Protein AF-A0AA38FHU4-F1 (afdb_monomer_lite)

Sequence (71 aa):
MARPSMGSYFTVWKGPGCNNKAARYSKCGCSNIDSNLRGGYEFVYQGQTASAYNQPNCNGVAQTGFSGGAQ

pLDDT: mean 87.69, std 10.68, range [42.41, 95.38]

Foldseek 3Di:
DDDPPDAKKKKFAAAADDDHDIDIGGDPADDDDPPRGHHDMKIADPPDKDFDDPDPRPPDDGPDIGPHIDD

Secondary structure (DSSP, 8-state):
-PPP----EEEEESSSSSSS-EEEE-SSS--PPPTT--SEEEEE-SS--EEE-SSGGG-S--SEEESS-B-

Radius of gyration: 12.57 Å; chains: 1; bounding box: 22×40×30 Å

Organism: Taxus chinensis (NCBI:txid29808)

InterPro domains:
  IPR011024 Gamma-crystallin-like [SSF49695] (8-68)
  IPR015201 Antimicrobial protein MiAMP1 [PF09117] (8-69)
  IPR015791 Antimicrobial/protein inhibitor, gamma-crystallin-like [G3DSA:2.60.20.30] (8-71)

Structure (mmCIF, N/CA/C/O backbone):
data_AF-A0AA38FHU4-F1
#
_entry.id   AF-A0AA38FHU4-F1
#
loop_
_atom_site.group_PDB
_atom_site.id
_atom_site.type_symbol
_atom_site.label_atom_id
_atom_site.label_alt_id
_atom_site.label_comp_id
_atom_site.label_asym_id
_atom_site.label_entity_id
_atom_site.label_seq_id
_atom_site.pdbx_PDB_ins_code
_atom_site.Cartn_x
_atom_site.Cartn_y
_atom_site.Cartn_z
_atom_site.occupancy
_atom_site.B_iso_or_equiv
_atom_site.auth_seq_id
_atom_site.auth_comp_id
_atom_site.auth_asym_id
_atom_site.auth_atom_id
_atom_site.pdbx_PDB_model_num
ATOM 1 N N . MET A 1 1 ? 2.047 -26.568 -15.369 1.00 42.41 1 MET A N 1
ATOM 2 C CA . MET A 1 1 ? 1.754 -26.061 -14.009 1.00 42.41 1 MET A CA 1
ATOM 3 C C . MET A 1 1 ? 1.963 -24.553 -14.029 1.00 42.41 1 MET A C 1
ATOM 5 O O . MET A 1 1 ? 3.076 -24.122 -14.303 1.00 42.41 1 MET A O 1
ATOM 9 N N . ALA A 1 2 ? 0.903 -23.754 -13.876 1.00 46.97 2 ALA A N 1
ATOM 10 C CA . ALA A 1 2 ? 1.023 -22.296 -13.860 1.00 46.97 2 ALA A CA 1
ATOM 11 C C . ALA A 1 2 ? 1.759 -21.873 -12.581 1.00 46.97 2 ALA A C 1
ATOM 13 O O . ALA A 1 2 ? 1.348 -22.242 -11.482 1.00 46.97 2 ALA A O 1
ATOM 14 N N . ARG A 1 3 ? 2.874 -21.151 -12.720 1.00 56.69 3 ARG A N 1
ATOM 15 C CA . ARG A 1 3 ? 3.563 -20.542 -11.575 1.00 56.69 3 ARG A CA 1
ATOM 16 C C . ARG A 1 3 ? 2.572 -19.565 -10.931 1.00 56.69 3 ARG A C 1
ATOM 18 O O . ARG A 1 3 ? 1.947 -18.822 -11.691 1.00 56.69 3 ARG A O 1
ATOM 25 N N . PRO A 1 4 ? 2.398 -19.545 -9.597 1.00 58.91 4 PRO A N 1
ATOM 26 C CA . PRO A 1 4 ? 1.625 -18.482 -8.969 1.00 58.91 4 PRO A CA 1
ATOM 27 C C . PRO A 1 4 ? 2.233 -17.162 -9.444 1.00 58.91 4 PRO A C 1
ATOM 29 O O . PRO A 1 4 ? 3.436 -16.945 -9.296 1.00 58.91 4 PRO A O 1
ATOM 32 N N . SER A 1 5 ? 1.439 -16.340 -10.124 1.00 61.47 5 SER A N 1
ATOM 33 C CA . SER A 1 5 ? 1.893 -15.049 -10.623 1.00 61.47 5 SER A CA 1
ATOM 34 C C . SER A 1 5 ? 2.261 -14.197 -9.412 1.00 61.47 5 SER A C 1
ATOM 36 O O .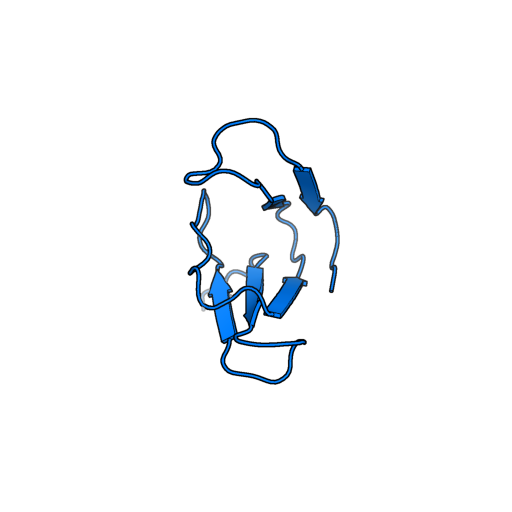 SER A 1 5 ? 1.384 -13.714 -8.697 1.00 61.47 5 SER A O 1
ATOM 38 N N . MET A 1 6 ? 3.561 -14.091 -9.147 1.00 71.81 6 MET A N 1
ATOM 39 C CA . MET A 1 6 ? 4.123 -13.215 -8.129 1.00 71.81 6 MET A CA 1
ATOM 40 C C . MET A 1 6 ? 3.789 -11.774 -8.520 1.00 71.81 6 MET A C 1
ATOM 42 O O . MET A 1 6 ? 4.134 -11.310 -9.607 1.00 71.81 6 MET A O 1
ATOM 46 N N . GLY A 1 7 ? 3.009 -11.115 -7.672 1.00 84.69 7 GLY A N 1
ATOM 47 C CA . GLY A 1 7 ? 2.524 -9.760 -7.879 1.00 84.69 7 GLY A CA 1
ATOM 48 C C . GLY A 1 7 ? 2.711 -8.965 -6.604 1.00 84.69 7 GLY A C 1
ATOM 49 O O . GLY A 1 7 ? 2.494 -9.501 -5.513 1.00 84.69 7 GLY A O 1
ATOM 50 N N . SER A 1 8 ? 3.129 -7.708 -6.743 1.00 91.88 8 SER A N 1
ATOM 51 C CA . SER A 1 8 ? 3.249 -6.776 -5.633 1.00 91.88 8 SER A CA 1
ATOM 52 C C . SER A 1 8 ? 1.922 -6.671 -4.896 1.00 91.88 8 SER A C 1
ATOM 54 O O . SER A 1 8 ? 0.843 -6.786 -5.484 1.00 91.88 8 SER A O 1
ATOM 56 N N . TYR A 1 9 ? 1.993 -6.454 -3.593 1.00 93.25 9 TYR A N 1
ATOM 57 C CA . TYR A 1 9 ? 0.802 -6.346 -2.772 1.00 93.25 9 TYR A CA 1
ATOM 58 C C . TYR A 1 9 ? 1.004 -5.364 -1.639 1.00 93.25 9 TYR A C 1
ATOM 60 O O . TYR A 1 9 ? 2.115 -5.143 -1.165 1.00 93.25 9 TYR A O 1
ATOM 68 N N . PHE A 1 10 ? -0.114 -4.802 -1.208 1.00 94.06 10 PHE A N 1
ATOM 69 C CA . PHE A 1 10 ? -0.180 -3.838 -0.135 1.00 94.06 10 PHE A CA 1
ATOM 70 C C . PHE A 1 10 ? -0.961 -4.431 1.032 1.00 94.06 10 PHE A C 1
ATOM 72 O O . PHE A 1 10 ? -2.120 -4.820 0.868 1.00 94.06 10 PHE A O 1
ATOM 79 N N . THR A 1 11 ? -0.332 -4.533 2.193 1.00 94.19 11 THR A N 1
ATOM 80 C CA . THR A 1 11 ? -0.939 -5.028 3.425 1.00 94.19 11 THR A CA 1
ATOM 81 C C . THR A 1 11 ? -1.209 -3.853 4.353 1.00 94.19 11 THR A C 1
ATOM 83 O O . THR A 1 11 ? -0.376 -2.965 4.511 1.00 94.19 11 THR A O 1
ATOM 86 N N . VAL A 1 12 ? -2.388 -3.841 4.965 1.00 93.44 12 VAL A N 1
ATOM 87 C CA . VAL A 1 12 ? -2.792 -2.834 5.950 1.00 93.44 12 VAL A CA 1
ATOM 88 C C . VAL A 1 12 ? -3.318 -3.510 7.199 1.00 93.44 12 VAL A C 1
ATOM 90 O O . VAL A 1 12 ? -3.977 -4.546 7.106 1.00 93.44 12 VAL A O 1
ATOM 93 N N . TRP A 1 13 ? -3.077 -2.913 8.361 1.00 93.44 13 TRP A N 1
ATOM 94 C CA . TRP A 1 13 ? -3.454 -3.488 9.652 1.00 93.44 13 TRP A CA 1
ATOM 95 C C . TRP A 1 13 ? -4.463 -2.628 10.414 1.00 93.44 13 TRP A C 1
ATOM 97 O O . TRP A 1 13 ? -4.495 -1.400 10.307 1.00 93.44 13 TRP A O 1
ATOM 107 N N . LYS A 1 14 ? -5.307 -3.298 11.202 1.00 91.12 14 LYS A N 1
ATOM 108 C CA . LYS A 1 14 ? -6.257 -2.688 12.137 1.00 91.12 14 LYS A CA 1
ATOM 109 C C . LYS A 1 14 ? -5.548 -2.233 13.407 1.00 91.12 14 LYS A C 1
ATOM 111 O O . LYS A 1 14 ? -4.955 -3.060 14.076 1.00 91.12 14 LYS A O 1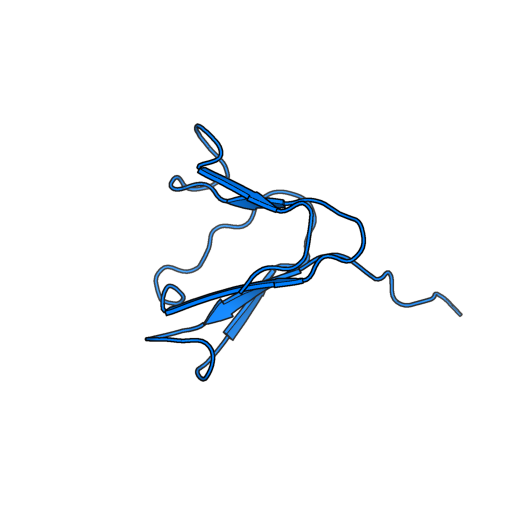
ATOM 116 N N . GLY A 1 15 ? -5.742 -0.993 13.851 1.00 81.62 15 GLY A N 1
ATOM 117 C CA . GLY A 1 15 ? -5.143 -0.529 15.114 1.00 81.62 15 GLY A CA 1
ATOM 118 C C . GLY A 1 15 ? -3.610 -0.442 15.047 1.00 81.62 15 GLY A C 1
ATOM 119 O O . GLY A 1 15 ? -3.020 -0.893 14.078 1.00 81.62 15 GLY A O 1
ATOM 120 N N . PRO A 1 16 ? -2.944 0.170 16.032 1.00 78.88 16 PRO A N 1
ATOM 121 C CA . PRO A 1 16 ? -1.559 0.616 15.887 1.00 78.88 16 PRO A CA 1
ATOM 122 C C . PRO A 1 16 ? -0.586 -0.513 15.502 1.00 78.88 16 PRO A C 1
ATOM 124 O O . PRO A 1 16 ? -0.603 -1.595 16.096 1.00 78.88 16 PRO A O 1
ATOM 127 N N . GLY A 1 17 ? 0.284 -0.229 14.530 1.00 78.88 17 GLY A N 1
ATOM 128 C CA . GLY A 1 17 ? 1.342 -1.131 14.071 1.00 78.88 17 GLY A CA 1
ATOM 129 C C . GLY A 1 17 ? 0.866 -2.270 13.160 1.00 78.88 17 GLY A C 1
ATOM 130 O O . GLY A 1 17 ? -0.258 -2.271 12.664 1.00 78.88 17 GLY A O 1
ATOM 131 N N . CYS A 1 18 ? 1.743 -3.259 12.950 1.00 82.56 18 CYS A N 1
ATOM 132 C CA . CYS A 1 18 ? 1.572 -4.334 11.958 1.00 82.56 18 CYS A CA 1
ATOM 133 C C . CYS A 1 18 ? 1.258 -5.718 12.573 1.00 82.56 18 CYS A C 1
ATOM 135 O O . CYS A 1 18 ? 1.534 -6.749 11.967 1.00 82.56 18 CYS A O 1
ATOM 137 N N . ASN A 1 19 ? 0.696 -5.767 13.789 1.00 78.75 19 ASN A N 1
ATOM 138 C CA . ASN A 1 19 ? 0.507 -7.022 14.550 1.00 78.75 19 ASN A CA 1
ATOM 139 C C . ASN A 1 19 ? -0.954 -7.487 14.676 1.00 78.75 19 ASN A C 1
ATOM 141 O O . ASN A 1 19 ? -1.242 -8.510 15.289 1.00 78.75 19 ASN A O 1
ATOM 145 N N . ASN A 1 20 ? -1.894 -6.719 14.134 1.00 82.88 20 ASN A N 1
ATOM 146 C CA . ASN A 1 20 ? -3.327 -6.940 14.312 1.00 82.88 20 ASN A CA 1
ATOM 147 C C . ASN A 1 20 ? -3.984 -7.560 13.066 1.00 82.88 20 ASN A C 1
ATOM 149 O O . ASN A 1 20 ? -3.320 -8.009 12.137 1.00 82.88 20 ASN A O 1
ATOM 153 N N . LYS A 1 21 ? -5.322 -7.589 13.023 1.00 87.75 21 LYS A N 1
ATOM 154 C CA . LYS A 1 21 ? -6.066 -8.038 11.839 1.00 87.75 21 LYS A CA 1
ATOM 155 C C . LYS A 1 21 ? -5.648 -7.228 10.608 1.00 87.75 21 LYS A C 1
ATOM 157 O O . LYS A 1 21 ? -5.737 -6.002 10.636 1.00 87.75 21 LYS A O 1
ATOM 162 N N . ALA A 1 22 ? -5.256 -7.916 9.541 1.00 91.69 22 ALA A N 1
ATOM 163 C CA . ALA A 1 22 ? -4.790 -7.295 8.310 1.00 91.69 22 ALA A CA 1
ATOM 164 C C . ALA A 1 22 ? -5.748 -7.519 7.135 1.00 91.69 22 ALA A C 1
ATOM 166 O O . ALA A 1 22 ? -6.489 -8.505 7.104 1.00 91.69 22 ALA A O 1
ATOM 167 N N . ALA A 1 23 ? -5.693 -6.629 6.148 1.00 92.94 23 ALA A N 1
ATOM 168 C CA . ALA A 1 23 ? -6.200 -6.879 4.804 1.00 92.94 23 ALA A CA 1
ATOM 169 C C . ALA A 1 23 ? -5.075 -6.694 3.790 1.00 92.94 23 ALA A C 1
ATOM 171 O O . ALA A 1 23 ? -4.214 -5.831 3.950 1.00 92.94 23 ALA A O 1
ATOM 172 N N . ARG A 1 24 ? -5.102 -7.509 2.735 1.00 92.81 24 ARG A N 1
ATOM 173 C CA . ARG A 1 24 ? -4.116 -7.483 1.657 1.00 92.81 24 ARG A CA 1
ATOM 174 C C . ARG A 1 24 ? -4.790 -7.126 0.340 1.00 92.81 24 ARG A C 1
ATOM 176 O O . ARG A 1 24 ? -5.772 -7.755 -0.050 1.00 92.81 24 ARG A O 1
ATOM 183 N N . TYR A 1 25 ? -4.214 -6.159 -0.359 1.00 92.94 25 TYR A N 1
ATOM 184 C CA . TYR A 1 25 ? -4.620 -5.706 -1.681 1.00 92.94 25 TYR A CA 1
ATOM 185 C C . TYR A 1 25 ? -3.546 -6.099 -2.696 1.00 92.94 25 TYR A C 1
ATOM 187 O O . TYR A 1 25 ? -2.432 -5.589 -2.664 1.00 92.94 25 TYR A O 1
ATOM 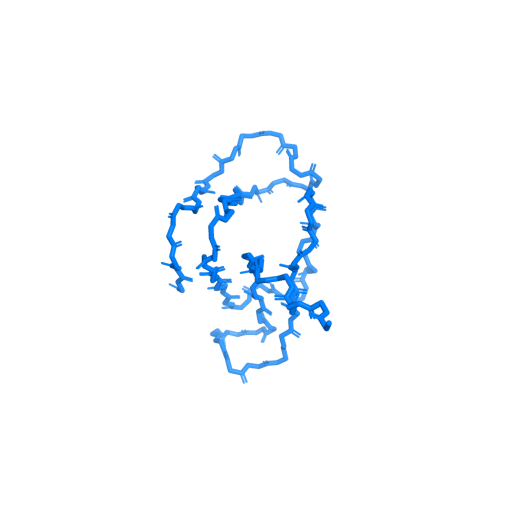195 N N . SER A 1 26 ? -3.876 -7.029 -3.589 1.00 91.62 26 SER A N 1
ATOM 196 C CA . SER A 1 26 ? -2.984 -7.520 -4.655 1.00 91.62 26 SER A CA 1
ATOM 197 C C . SER A 1 26 ? -3.597 -7.400 -6.051 1.00 91.62 26 SER A C 1
ATOM 199 O O . SER A 1 26 ? -3.006 -7.845 -7.032 1.00 91.62 26 SER A O 1
ATOM 201 N N . LYS A 1 27 ? -4.807 -6.836 -6.154 1.00 89.31 27 LYS A N 1
ATOM 202 C CA . LYS A 1 27 ? -5.455 -6.606 -7.445 1.00 89.31 27 LYS A CA 1
ATOM 203 C C . LYS A 1 27 ? -4.797 -5.429 -8.159 1.00 89.31 27 LYS A C 1
ATOM 205 O O . LYS A 1 27 ? -4.478 -4.423 -7.528 1.00 89.31 27 LYS A O 1
ATOM 210 N N . CYS A 1 28 ? -4.659 -5.539 -9.476 1.00 87.81 28 CYS 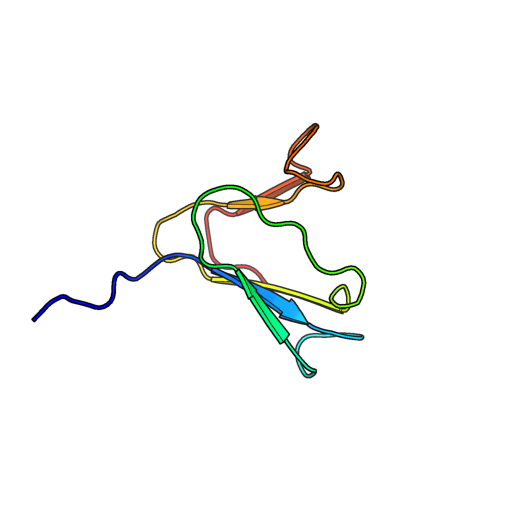A N 1
ATOM 211 C CA . CYS A 1 28 ? -4.286 -4.406 -10.314 1.00 87.81 28 CYS A CA 1
ATOM 212 C C . CYS A 1 28 ? -5.377 -3.324 -10.278 1.00 87.81 28 CYS A C 1
ATOM 214 O O . CYS A 1 28 ? -6.564 -3.619 -10.110 1.00 87.81 28 CYS A O 1
ATOM 216 N N . GLY A 1 29 ? -4.969 -2.071 -10.476 1.00 90.44 29 GLY A N 1
ATOM 217 C CA . GLY A 1 29 ? -5.850 -0.908 -10.389 1.00 90.44 29 GLY A CA 1
ATOM 218 C C . GLY A 1 29 ? -5.941 -0.345 -8.971 1.00 90.44 29 GLY A C 1
ATOM 219 O O . GLY A 1 29 ? -5.042 -0.525 -8.154 1.00 90.44 29 GLY A O 1
ATOM 220 N N . CYS A 1 30 ? -7.029 0.370 -8.687 1.00 92.06 30 CYS A N 1
ATOM 221 C CA . CYS A 1 30 ? -7.195 1.077 -7.423 1.00 92.06 30 CYS A CA 1
ATOM 222 C C . CYS A 1 30 ? -7.999 0.275 -6.388 1.00 92.06 30 CYS A C 1
ATOM 224 O O . CYS A 1 30 ? -8.983 -0.402 -6.710 1.00 92.06 30 CYS A O 1
ATOM 226 N N . SER A 1 31 ? -7.613 0.402 -5.118 1.00 93.06 31 SER A N 1
ATOM 227 C CA . SER A 1 31 ? -8.362 -0.122 -3.975 1.00 93.06 31 SER A CA 1
ATOM 228 C C . SER A 1 31 ? -8.516 0.957 -2.914 1.00 93.06 31 SER A C 1
ATOM 230 O O . SER A 1 31 ? -7.531 1.578 -2.525 1.00 93.06 31 SER A O 1
ATOM 232 N N . ASN A 1 32 ? -9.735 1.144 -2.408 1.00 93.06 32 ASN A N 1
ATOM 233 C CA . ASN A 1 32 ? -9.940 1.941 -1.204 1.00 93.06 32 ASN A CA 1
ATOM 234 C C . ASN A 1 32 ? -9.516 1.124 0.018 1.00 93.06 32 ASN A C 1
ATOM 236 O O . ASN A 1 32 ? -9.931 -0.028 0.174 1.00 93.06 32 ASN A O 1
ATOM 240 N N . ILE A 1 33 ? -8.704 1.736 0.875 1.00 90.44 33 ILE A N 1
ATOM 241 C CA . ILE A 1 33 ? -8.328 1.163 2.165 1.00 90.44 33 ILE A CA 1
ATOM 242 C C . ILE A 1 33 ? -9.523 1.300 3.112 1.00 90.44 33 ILE A C 1
ATOM 244 O O . ILE A 1 33 ? -10.109 2.380 3.223 1.00 90.44 33 ILE A O 1
ATOM 248 N N . ASP A 1 34 ? -9.888 0.210 3.787 1.00 89.06 34 ASP A N 1
ATOM 249 C CA . ASP A 1 34 ? -10.961 0.223 4.785 1.00 89.06 34 ASP A CA 1
ATOM 250 C C . ASP A 1 34 ? -10.635 1.224 5.906 1.00 89.06 34 ASP A C 1
ATOM 252 O O . ASP A 1 34 ? -9.509 1.277 6.407 1.00 89.06 34 ASP A O 1
ATOM 256 N N . SER A 1 35 ? -11.616 2.023 6.328 1.00 86.00 35 SER A N 1
ATOM 257 C CA . SER A 1 35 ? -11.415 3.054 7.353 1.00 86.00 35 SER A CA 1
ATOM 258 C C . SER A 1 35 ? -10.943 2.496 8.697 1.00 86.00 35 SER A C 1
ATOM 260 O O . SER A 1 35 ? -10.321 3.223 9.468 1.00 86.00 35 SER A O 1
ATOM 262 N N . ASN A 1 36 ? -11.203 1.216 8.976 1.00 86.88 36 ASN A N 1
ATOM 263 C CA . ASN A 1 36 ? -10.773 0.540 10.196 1.00 86.88 36 ASN A CA 1
ATOM 264 C C . ASN A 1 36 ? -9.332 0.007 10.123 1.00 86.88 36 ASN A C 1
ATOM 266 O O . ASN A 1 36 ? -8.808 -0.448 11.139 1.00 86.88 36 ASN A O 1
ATOM 270 N N . LEU A 1 37 ? -8.688 0.037 8.952 1.00 84.88 37 LEU A N 1
ATOM 271 C CA . LEU A 1 37 ? -7.356 -0.525 8.705 1.00 84.88 37 LEU A CA 1
ATOM 272 C C . LEU A 1 37 ? -6.332 0.582 8.427 1.00 84.88 37 LEU A C 1
ATOM 274 O O . LEU A 1 37 ? -5.775 0.680 7.338 1.00 84.88 37 LEU A O 1
ATOM 278 N N . ARG A 1 38 ? -6.124 1.451 9.421 1.00 83.50 38 ARG A N 1
ATOM 279 C CA . ARG A 1 38 ? -5.218 2.615 9.340 1.00 83.50 38 ARG A CA 1
ATOM 280 C C . ARG A 1 38 ? -4.066 2.566 10.344 1.00 83.50 38 ARG A C 1
ATOM 282 O O . ARG A 1 38 ? -3.571 3.597 10.785 1.00 83.50 38 ARG A O 1
ATOM 289 N N . GLY A 1 39 ? -3.713 1.360 10.765 1.00 86.50 39 GLY A N 1
ATOM 290 C CA . GLY A 1 39 ? -2.789 1.093 11.856 1.00 86.50 39 GLY A CA 1
ATOM 291 C C . GLY A 1 39 ? -1.317 1.011 11.481 1.00 86.50 39 GLY A C 1
ATOM 292 O O . GLY A 1 39 ? -0.455 1.524 12.191 1.00 86.50 39 GLY A O 1
ATOM 293 N N . GLY A 1 40 ? -1.063 0.362 10.353 1.00 90.19 40 GLY A N 1
ATOM 294 C CA . GLY A 1 40 ? 0.242 0.136 9.753 1.00 90.19 40 GLY A CA 1
ATOM 295 C C . GLY A 1 40 ? 0.045 -0.233 8.288 1.00 90.19 40 GLY A C 1
ATOM 296 O O . GLY A 1 40 ? -1.057 -0.642 7.897 1.00 90.19 40 GLY A O 1
ATOM 297 N N . TYR A 1 41 ? 1.095 -0.065 7.490 1.00 91.75 41 TYR A N 1
ATOM 298 C CA . TYR A 1 41 ? 1.064 -0.244 6.044 1.00 91.75 41 TYR A CA 1
ATOM 299 C C . TYR A 1 41 ? 2.350 -0.927 5.601 1.00 91.75 41 TYR A C 1
ATOM 301 O O . TYR A 1 41 ? 3.420 -0.586 6.073 1.00 91.75 41 TYR A O 1
ATOM 309 N N . GLU A 1 42 ? 2.252 -1.870 4.680 1.00 93.56 42 GLU A N 1
ATOM 310 C CA . GLU A 1 42 ? 3.402 -2.549 4.100 1.00 93.56 42 GLU A CA 1
ATOM 311 C C . GLU A 1 42 ? 3.145 -2.716 2.619 1.00 93.56 42 GLU A C 1
ATOM 313 O O . GLU A 1 42 ? 2.074 -3.156 2.199 1.00 93.56 42 GLU A O 1
ATOM 318 N N . PHE A 1 43 ? 4.155 -2.418 1.825 1.00 94.38 43 PHE A N 1
ATOM 319 C CA . PHE A 1 43 ? 4.180 -2.744 0.424 1.00 94.38 43 PHE A CA 1
ATOM 320 C C . PHE A 1 43 ? 5.280 -3.758 0.153 1.00 94.38 43 PHE A C 1
ATOM 322 O O . PHE A 1 43 ? 6.459 -3.499 0.386 1.00 94.38 43 PHE A O 1
ATOM 329 N N . VAL A 1 44 ? 4.899 -4.902 -0.405 1.00 94.44 44 VAL A N 1
ATOM 330 C CA . VAL A 1 44 ? 5.847 -5.904 -0.882 1.00 94.44 44 VAL A CA 1
ATOM 331 C C . VAL A 1 44 ? 5.949 -5.786 -2.390 1.00 94.44 44 VAL A C 1
ATOM 333 O O . VAL A 1 44 ? 4.998 -6.083 -3.114 1.00 94.44 44 VAL A O 1
ATOM 336 N N . TYR A 1 45 ? 7.120 -5.366 -2.859 1.00 92.69 45 TYR A N 1
ATOM 337 C CA . TYR A 1 45 ? 7.411 -5.212 -4.276 1.00 92.69 45 TYR A CA 1
ATOM 338 C C . TYR A 1 45 ? 7.842 -6.544 -4.898 1.00 92.69 45 TYR A C 1
ATOM 340 O O . TYR A 1 45 ? 8.807 -7.163 -4.454 1.00 92.69 45 TYR A O 1
ATOM 348 N N . GLN A 1 46 ? 7.146 -6.971 -5.951 1.00 92.44 46 GLN A N 1
ATOM 349 C CA . GLN A 1 46 ? 7.496 -8.144 -6.763 1.00 92.44 46 GLN A CA 1
ATOM 350 C C . GLN A 1 46 ? 7.635 -7.805 -8.257 1.00 92.44 46 GLN A C 1
ATOM 352 O O . GLN A 1 46 ? 7.600 -8.698 -9.100 1.00 92.44 46 GLN A O 1
ATOM 357 N N . GLY A 1 47 ? 7.812 -6.520 -8.588 1.00 90.50 47 GLY A N 1
ATOM 358 C CA . GLY A 1 47 ? 8.027 -6.033 -9.958 1.00 90.50 47 GLY A CA 1
ATOM 359 C C . GLY A 1 47 ? 7.001 -5.006 -10.443 1.00 90.50 47 GLY A C 1
ATOM 360 O O . GLY A 1 47 ? 7.228 -4.356 -11.457 1.00 90.50 47 GLY A O 1
ATOM 361 N N . GLN A 1 48 ? 5.883 -4.837 -9.735 1.00 91.94 48 GLN A N 1
ATOM 362 C CA . GLN A 1 48 ? 4.860 -3.835 -10.042 1.00 91.94 48 GLN A CA 1
ATOM 363 C C . GLN A 1 48 ? 4.963 -2.685 -9.047 1.00 91.94 48 GLN A C 1
ATOM 365 O O . GLN A 1 48 ? 5.008 -2.924 -7.841 1.00 91.94 48 GLN A O 1
ATOM 370 N N . THR A 1 49 ? 5.000 -1.450 -9.534 1.00 93.19 49 THR A N 1
ATOM 371 C CA . THR A 1 49 ? 4.981 -0.260 -8.680 1.00 93.19 49 THR A CA 1
ATOM 372 C C . THR A 1 49 ? 3.564 0.026 -8.183 1.00 93.19 49 THR A C 1
ATOM 374 O O . THR A 1 49 ? 2.579 -0.436 -8.762 1.00 93.19 49 THR A O 1
ATOM 377 N N . ALA A 1 50 ? 3.450 0.780 -7.094 1.00 93.94 50 ALA A N 1
ATOM 378 C CA . ALA A 1 50 ? 2.165 1.219 -6.560 1.00 93.94 50 ALA A CA 1
ATOM 379 C C . ALA A 1 50 ? 2.223 2.687 -6.138 1.00 93.94 50 ALA A C 1
ATOM 381 O O . ALA A 1 50 ? 3.301 3.224 -5.898 1.00 93.94 50 ALA A O 1
ATOM 382 N N . SER A 1 51 ? 1.059 3.318 -6.010 1.00 95.38 51 SER A N 1
ATOM 383 C CA . SER A 1 51 ? 0.933 4.693 -5.530 1.00 95.38 51 SER A CA 1
ATOM 384 C C . SER A 1 51 ? -0.159 4.771 -4.471 1.00 95.38 51 SER A C 1
ATOM 386 O O . SER A 1 51 ? -1.249 4.232 -4.665 1.00 95.38 51 SER A O 1
ATOM 388 N N . ALA A 1 52 ? 0.123 5.447 -3.361 1.00 93.50 52 ALA A N 1
ATOM 389 C CA . ALA A 1 52 ? -0.860 5.765 -2.336 1.00 93.50 52 ALA A CA 1
ATOM 390 C C . ALA A 1 52 ? -1.438 7.167 -2.546 1.00 93.50 52 ALA A C 1
ATOM 392 O O . ALA A 1 52 ? -0.732 8.117 -2.894 1.00 93.50 52 ALA A O 1
ATOM 393 N N . TYR A 1 53 ? -2.735 7.284 -2.277 1.00 94.12 53 TYR A N 1
ATOM 394 C CA . TYR A 1 53 ? -3.517 8.505 -2.417 1.00 94.12 53 TYR A CA 1
ATOM 395 C C . TYR A 1 53 ? -4.233 8.786 -1.099 1.00 94.12 53 TYR A C 1
ATOM 397 O O . TYR A 1 53 ? -4.690 7.866 -0.420 1.00 94.12 53 TYR A O 1
ATOM 405 N N . ASN A 1 54 ? -4.354 10.063 -0.744 1.00 90.88 54 ASN A N 1
ATOM 406 C CA . ASN A 1 54 ? -5.128 10.508 0.418 1.00 90.88 54 ASN A CA 1
ATOM 407 C C . ASN A 1 54 ? -6.625 10.698 0.103 1.00 90.88 54 ASN A C 1
ATOM 409 O O . ASN A 1 54 ? -7.405 11.013 1.000 1.00 90.88 54 ASN A O 1
ATOM 413 N N . GLN A 1 55 ? -7.026 10.505 -1.155 1.00 92.81 55 GLN A N 1
ATOM 414 C CA . GLN A 1 55 ? -8.407 10.558 -1.624 1.00 92.81 55 GLN A CA 1
ATOM 415 C C . GLN A 1 55 ? -8.865 9.173 -2.109 1.00 92.81 55 GLN A C 1
ATOM 417 O O . GLN A 1 55 ? -8.045 8.370 -2.568 1.00 92.81 55 GLN A O 1
ATOM 422 N N . PRO A 1 56 ? -10.172 8.870 -2.023 1.00 91.44 56 PRO A N 1
ATOM 423 C CA . PRO A 1 56 ? -10.705 7.597 -2.489 1.00 91.44 56 PRO A CA 1
ATOM 424 C C . PRO A 1 56 ? -10.593 7.454 -4.011 1.00 91.44 56 PRO A C 1
ATOM 426 O O . PRO A 1 56 ? -10.538 8.436 -4.751 1.00 91.44 56 PRO A O 1
ATOM 429 N N . ASN A 1 57 ? -10.622 6.206 -4.474 1.00 91.88 57 ASN A N 1
ATOM 430 C CA . ASN A 1 57 ? -10.617 5.806 -5.882 1.00 91.88 57 ASN A CA 1
ATOM 431 C C . ASN A 1 57 ? -9.390 6.288 -6.666 1.00 91.88 57 ASN A C 1
ATOM 433 O O . ASN A 1 57 ? -9.452 6.399 -7.886 1.00 91.88 57 ASN A O 1
ATOM 437 N N . CYS A 1 58 ? -8.275 6.536 -5.97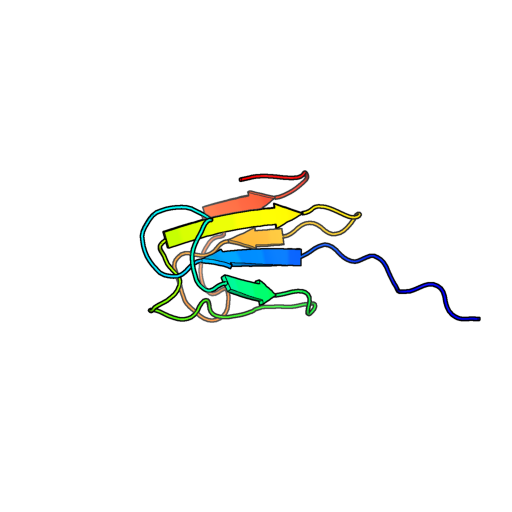0 1.00 91.94 58 CYS A N 1
ATOM 438 C CA . CYS A 1 58 ? -7.041 7.049 -6.563 1.00 91.94 58 CYS A CA 1
ATOM 439 C C . CYS A 1 58 ? -7.240 8.403 -7.256 1.00 91.94 58 CYS A C 1
ATOM 441 O O . CYS A 1 58 ? -6.533 8.738 -8.205 1.00 91.94 58 CYS A O 1
ATOM 443 N N . ASN A 1 59 ? -8.214 9.179 -6.777 1.00 93.75 59 ASN A N 1
ATOM 444 C CA . ASN A 1 59 ? -8.422 10.541 -7.230 1.00 93.75 59 ASN A CA 1
ATOM 445 C C . ASN A 1 59 ? -7.327 11.466 -6.679 1.00 93.75 59 ASN A C 1
ATOM 447 O O . ASN A 1 59 ? -6.719 11.202 -5.639 1.00 93.75 59 ASN A O 1
ATOM 451 N N . GLY A 1 60 ? -7.087 12.5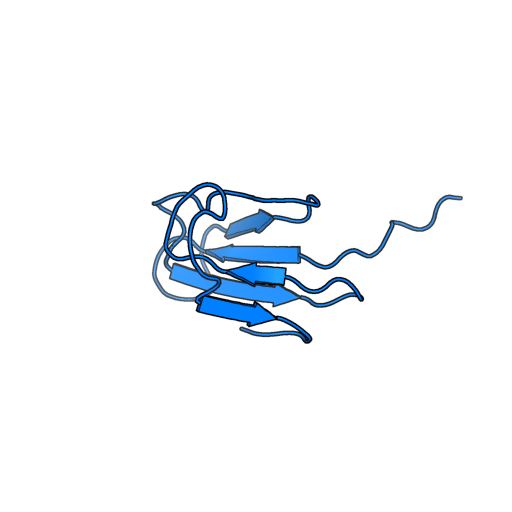69 -7.388 1.00 90.56 60 GLY A N 1
ATOM 452 C CA . GLY A 1 60 ? -6.107 13.573 -6.988 1.00 90.56 60 GLY A CA 1
ATOM 453 C C . GLY A 1 60 ? -4.661 13.153 -7.254 1.00 90.56 60 GLY A C 1
ATOM 454 O O . GLY A 1 60 ? -4.362 12.413 -8.190 1.00 90.56 60 GLY A O 1
ATOM 455 N N . VAL A 1 61 ? -3.744 13.687 -6.447 1.00 93.19 61 VAL A N 1
ATOM 456 C CA . VAL A 1 61 ? -2.296 13.516 -6.630 1.00 93.19 61 VAL A CA 1
ATOM 457 C C . VAL A 1 61 ? -1.787 12.382 -5.746 1.00 93.19 61 VAL A C 1
ATOM 459 O O . VAL A 1 61 ? -2.112 12.319 -4.557 1.00 93.19 61 VAL A O 1
ATOM 462 N N . ALA A 1 62 ? -0.959 11.505 -6.316 1.00 93.38 62 ALA A N 1
ATOM 463 C CA . ALA A 1 62 ? -0.273 10.461 -5.564 1.00 93.38 62 ALA A CA 1
ATOM 464 C C . ALA A 1 62 ? 0.634 11.092 -4.498 1.00 93.38 62 ALA A C 1
ATOM 466 O O . ALA A 1 62 ? 1.473 11.934 -4.808 1.00 93.38 62 ALA A O 1
ATOM 467 N N . GLN A 1 63 ? 0.457 10.683 -3.245 1.00 94.25 63 GLN A N 1
ATOM 468 C CA . GLN A 1 63 ? 1.217 11.210 -2.108 1.00 94.25 63 GLN A CA 1
ATOM 469 C C . GLN A 1 63 ? 2.493 10.405 -1.858 1.00 94.25 63 GLN A C 1
ATOM 471 O O . GLN A 1 63 ? 3.476 10.919 -1.332 1.00 94.25 63 GLN A O 1
ATOM 476 N N . THR A 1 64 ? 2.487 9.124 -2.225 1.00 93.81 64 THR A N 1
ATOM 477 C CA . THR A 1 64 ? 3.632 8.231 -2.034 1.00 93.81 64 THR A CA 1
ATOM 478 C C . THR A 1 64 ? 3.683 7.239 -3.180 1.00 93.81 64 THR A C 1
ATOM 480 O O . THR A 1 64 ? 2.682 6.589 -3.471 1.00 93.81 64 THR A O 1
ATOM 483 N N . GLY A 1 65 ? 4.835 7.135 -3.836 1.00 94.31 65 GLY A N 1
ATOM 484 C CA . GLY A 1 65 ? 5.107 6.112 -4.840 1.00 94.31 65 GLY A CA 1
ATOM 485 C C . GLY A 1 65 ? 5.969 5.003 -4.247 1.00 94.31 65 GLY A C 1
ATOM 486 O O . GLY A 1 65 ? 6.922 5.278 -3.522 1.00 94.31 65 GLY A O 1
ATOM 487 N N . PHE A 1 66 ? 5.653 3.759 -4.581 1.00 94.12 66 PHE A N 1
ATOM 488 C CA . PHE A 1 66 ? 6.399 2.580 -4.170 1.00 94.12 66 PHE A CA 1
ATOM 489 C C . PHE A 1 66 ? 7.051 1.925 -5.386 1.00 94.12 66 PHE A C 1
ATOM 491 O O . PHE A 1 66 ? 6.377 1.348 -6.243 1.00 94.12 66 PHE A O 1
ATOM 498 N N . SER A 1 67 ? 8.378 2.006 -5.442 1.00 93.38 67 SER A N 1
ATOM 499 C CA . SER A 1 67 ? 9.235 1.346 -6.437 1.00 93.38 67 SER A CA 1
ATOM 500 C C . SER A 1 67 ? 10.101 0.224 -5.846 1.00 93.38 67 SER A C 1
ATOM 502 O O . SER A 1 67 ? 10.875 -0.404 -6.561 1.00 93.38 67 SER A O 1
ATOM 504 N N . GLY A 1 68 ? 9.944 -0.047 -4.550 1.00 93.25 68 GLY A N 1
ATOM 505 C CA . GLY A 1 68 ? 10.601 -1.105 -3.787 1.00 93.25 68 GLY A CA 1
ATOM 506 C C . GLY A 1 68 ? 9.771 -1.450 -2.548 1.00 93.25 68 GLY A C 1
ATOM 507 O O . GLY A 1 68 ? 8.735 -0.826 -2.318 1.00 93.25 68 GLY A O 1
ATOM 508 N N . GLY A 1 69 ? 10.190 -2.458 -1.777 1.00 91.62 69 GLY A N 1
ATOM 509 C CA . GLY A 1 69 ? 9.490 -2.842 -0.546 1.00 91.62 69 GLY A CA 1
ATOM 510 C C . GLY A 1 69 ? 9.545 -1.741 0.520 1.00 91.62 69 GLY A C 1
ATOM 511 O O . GLY A 1 69 ? 10.577 -1.090 0.663 1.00 91.62 69 GLY A O 1
ATOM 512 N N . ALA A 1 70 ? 8.446 -1.534 1.248 1.00 92.56 70 ALA A N 1
ATOM 513 C CA . ALA A 1 70 ? 8.321 -0.512 2.292 1.00 92.56 70 ALA A CA 1
ATOM 514 C C . ALA A 1 70 ? 7.414 -0.993 3.436 1.00 92.56 70 ALA A C 1
ATOM 516 O O . ALA A 1 70 ? 6.484 -1.759 3.182 1.00 92.56 70 ALA A O 1
ATOM 517 N N . GLN A 1 71 ? 7.671 -0.539 4.666 1.00 86.50 71 GLN A N 1
ATOM 518 C CA . GLN A 1 71 ? 6.945 -0.877 5.901 1.00 86.50 71 GLN A CA 1
ATOM 519 C C . GLN A 1 71 ? 6.887 0.337 6.832 1.00 86.50 71 GLN A C 1
ATOM 521 O O . GLN A 1 71 ? 7.854 1.133 6.789 1.00 86.50 71 GLN A O 1
#